Protein AF-0000000084720252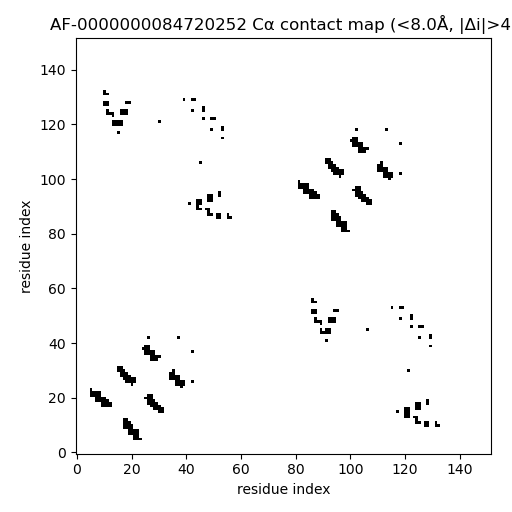 (afdb_homodimer)

Radius of gyration: 22.08 Å; Cα contacts (8 Å, |Δi|>4): 212; chains: 2; bounding box: 36×92×54 Å

Solvent-accessible surface area (backbone atoms only — not comparable to full-atom values): 8714 Å² total; per-residue (Å²): 127,77,73,77,74,76,49,70,44,82,46,27,74,39,98,55,22,37,33,29,36,34,71,85,64,40,30,40,41,29,53,72,93,44,72,44,79,42,45,68,67,55,51,51,48,36,46,50,27,51,51,47,22,53,55,42,49,57,50,45,54,52,55,68,58,45,68,77,65,72,79,72,72,69,79,128,127,75,72,77,73,74,49,70,43,82,47,27,73,41,100,56,24,37,33,28,36,33,72,85,63,40,30,40,40,29,52,72,93,45,74,44,80,42,45,67,66,56,52,51,48,35,46,50,26,51,51,47,22,52,55,42,49,58,51,45,54,51,57,68,58,43,68,77,64,72,79,74,70,69,76,133

Nearest PDB structures (foldseek):
  3tdw-assembly1_A  TM=6.818E-01  e=1.300E+00  Enterococcus gallinarum
  4dca-assembly1_A  TM=4.894E-01  e=8.504E-01  Escherichia coli
  3tdv-assembly2_B  TM=6.803E-01  e=2.383E+00  Enterococcus gallinarum
  5uz9-assembly1_K  TM=4.024E-01  e=1.656E+00  Casadabanvirus D3112
  6wnx-assembly1_A  TM=6.244E-01  e=4.641E+00  Homo sapiens

pLDDT: mean 82.69, std 19.97, range [32.19, 98.62]

Sequence (152 aa):
MSPPTCCRTLLARGPSAEVARCSCGHIHLSLGPMTIRLDADTLHATWHTIGDALRALAGVTEKEAAPVTPSSEWKQMSPPTCCRTLLARGPSAEVARCSCGHIHLSLGPMTIRLDADTLHATWHTIGDALRALAGVTEKEAAPVTPSSEWKQ

Foldseek 3Di:
DPPPPFDWAWDDDDPFWTWIATPVQWIWIDGPPDIDIDHPVVVVVVVVVVVVVVVVVVVVCVVVPPPPPPPPPVDD/DPPPPFDWAWDDDDPFWTWIATPVQWIWIDGPPDIDIDHPVVVVVVVVVVVVVVVVVVVVCVVVPPPPPPPCPVDD

Structure (mmCIF, N/CA/C/O backbone):
data_AF-0000000084720252-model_v1
#
loop_
_entity.id
_entity.type
_entity.pdbx_description
1 polymer 'Uncharacterized protein'
#
loop_
_atom_site.group_PDB
_atom_site.id
_atom_site.type_symbol
_atom_site.label_atom_id
_atom_site.label_alt_id
_atom_site.label_comp_id
_atom_site.label_asym_id
_atom_site.label_entity_id
_atom_site.label_seq_id
_atom_site.pdbx_PDB_ins_code
_atom_site.Cartn_x
_atom_site.Cartn_y
_atom_site.Cartn_z
_atom_site.occupancy
_atom_site.B_iso_or_equiv
_atom_site.auth_seq_id
_atom_site.auth_comp_id
_atom_site.auth_asym_id
_atom_site.auth_atom_id
_atom_site.pdbx_PDB_model_num
ATOM 1 N N . MET A 1 1 ? 17.578 -31.609 -4.574 1 45.78 1 MET A N 1
ATOM 2 C CA . MET A 1 1 ? 16.641 -30.797 -5.336 1 45.78 1 MET A CA 1
ATOM 3 C C . MET A 1 1 ? 16.891 -29.312 -5.105 1 45.78 1 MET A C 1
ATOM 5 O O . MET A 1 1 ? 16.984 -28.859 -3.961 1 45.78 1 MET A O 1
ATOM 9 N N . SER A 1 2 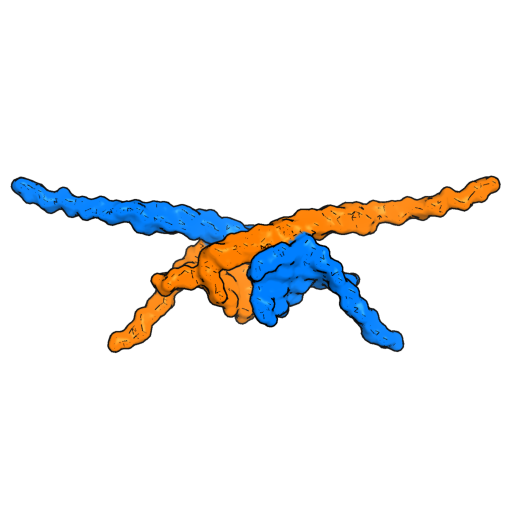? 17.469 -28.609 -6.047 1 53.69 2 SER A N 1
ATOM 10 C CA . SER A 1 2 ? 17.719 -27.188 -5.906 1 53.69 2 SER A CA 1
ATOM 11 C C . SER A 1 2 ? 16.484 -26.453 -5.395 1 53.69 2 SER A C 1
ATOM 13 O O . SER A 1 2 ? 15.359 -26.812 -5.727 1 53.69 2 SER A O 1
ATOM 15 N N . PRO A 1 3 ? 16.547 -25.859 -4.27 1 55.53 3 PRO A N 1
ATOM 16 C CA . PRO A 1 3 ? 15.344 -25.141 -3.818 1 55.53 3 PRO A CA 1
ATOM 17 C C . PRO A 1 3 ? 14.586 -24.484 -4.965 1 55.53 3 PRO A C 1
ATOM 19 O O . PRO A 1 3 ? 15.195 -24.062 -5.953 1 55.53 3 PRO A O 1
ATOM 22 N N . PRO A 1 4 ? 13.398 -24.969 -5.316 1 56.41 4 PRO A N 1
ATOM 23 C CA . PRO A 1 4 ? 12.664 -24.375 -6.438 1 56.41 4 PRO A CA 1
ATOM 24 C C . PRO A 1 4 ? 12.867 -22.875 -6.559 1 56.41 4 PRO A C 1
ATOM 26 O O . PRO A 1 4 ? 12.906 -22.172 -5.543 1 56.41 4 PRO A O 1
ATOM 29 N N . THR A 1 5 ? 13.734 -22.469 -7.445 1 62.94 5 THR A N 1
ATOM 30 C CA . THR A 1 5 ? 13.953 -21.047 -7.715 1 62.94 5 THR A CA 1
ATOM 31 C 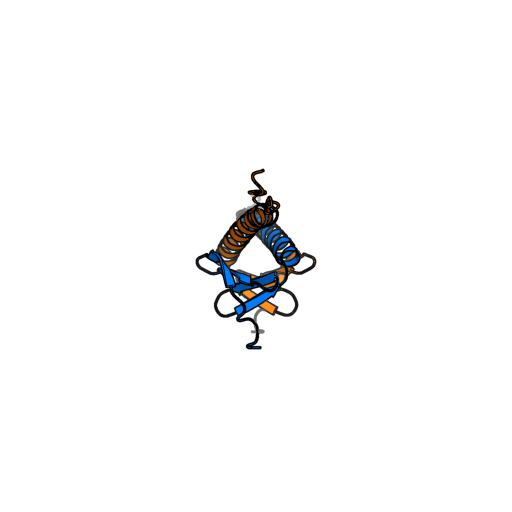C . THR A 1 5 ? 12.625 -20.297 -7.75 1 62.94 5 THR A C 1
ATOM 33 O O . THR A 1 5 ? 11.695 -20.703 -8.453 1 62.94 5 THR A O 1
ATOM 36 N N . CYS A 1 6 ? 12.312 -19.719 -6.656 1 68.19 6 CYS A N 1
ATOM 37 C CA . CYS A 1 6 ? 11.117 -18.891 -6.609 1 68.19 6 CYS A CA 1
ATOM 38 C C . CYS A 1 6 ? 11.039 -17.984 -7.836 1 68.19 6 CYS A C 1
ATOM 40 O O . CYS A 1 6 ? 11.961 -17.219 -8.109 1 68.19 6 CYS A O 1
ATOM 42 N N . CYS A 1 7 ? 10.188 -18.438 -8.875 1 84.06 7 CYS A N 1
ATOM 43 C CA . CYS A 1 7 ? 9.93 -17.594 -10.039 1 84.06 7 CYS A CA 1
ATOM 44 C C . CYS A 1 7 ? 8.938 -16.484 -9.695 1 84.06 7 CYS A C 1
ATOM 46 O O . CYS A 1 7 ? 7.875 -16.75 -9.125 1 84.06 7 CYS A O 1
ATOM 48 N N . ARG A 1 8 ? 9.438 -15.227 -9.883 1 90 8 ARG A N 1
ATOM 49 C CA . ARG A 1 8 ? 8.562 -14.086 -9.625 1 90 8 ARG A CA 1
ATOM 50 C C . ARG A 1 8 ? 8.016 -13.508 -10.922 1 90 8 ARG A C 1
ATOM 52 O O . ARG A 1 8 ? 8.75 -13.375 -11.906 1 90 8 ARG A O 1
ATOM 59 N N . THR A 1 9 ? 6.66 -13.367 -10.953 1 94 9 THR A N 1
ATOM 60 C CA . THR A 1 9 ? 5.992 -12.695 -12.062 1 94 9 THR A CA 1
ATOM 61 C C . THR A 1 9 ? 5.578 -11.281 -11.672 1 94 9 THR A C 1
ATOM 63 O O . THR A 1 9 ? 4.93 -11.078 -10.641 1 94 9 THR A O 1
ATOM 66 N N . LEU A 1 10 ? 5.984 -10.336 -12.484 1 96.94 10 LEU A N 1
ATOM 67 C CA . LEU A 1 10 ? 5.625 -8.945 -12.242 1 96.94 10 LEU A CA 1
ATOM 68 C C . LEU A 1 10 ? 4.137 -8.711 -12.5 1 96.94 10 LEU A C 1
ATOM 70 O O . LEU A 1 10 ? 3.635 -9.031 -13.578 1 96.94 10 LEU A O 1
ATOM 74 N N . LEU A 1 11 ? 3.48 -8.148 -11.516 1 97.25 11 LEU A N 1
ATOM 75 C CA . LEU A 1 11 ? 2.057 -7.859 -11.656 1 97.25 11 LEU A CA 1
A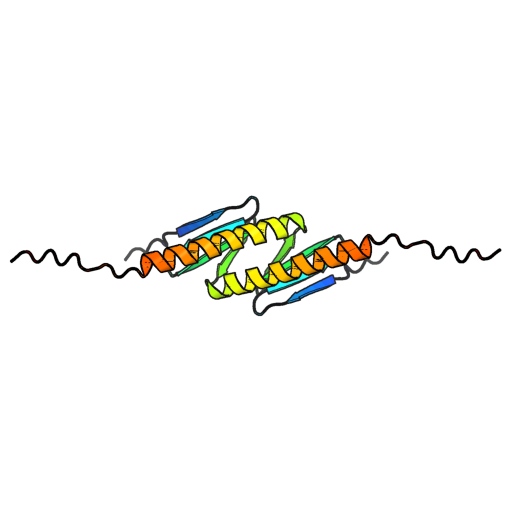TOM 76 C C . LEU A 1 11 ? 1.831 -6.395 -12 1 97.25 11 LEU A C 1
ATOM 78 O O . LEU A 1 11 ? 0.95 -6.066 -12.797 1 97.25 11 LEU A O 1
ATOM 82 N N . ALA A 1 12 ? 2.576 -5.492 -11.406 1 98.25 12 ALA A N 1
ATOM 83 C CA . ALA A 1 12 ? 2.473 -4.055 -11.633 1 98.25 12 ALA A CA 1
ATOM 84 C C . ALA A 1 12 ? 3.721 -3.33 -11.133 1 98.25 12 ALA A C 1
ATOM 86 O O . ALA A 1 12 ? 4.348 -3.754 -10.164 1 98.25 12 ALA A O 1
ATOM 87 N N . ARG A 1 13 ? 4.066 -2.252 -11.836 1 98.19 13 ARG A N 1
ATOM 88 C CA . ARG A 1 13 ? 5.184 -1.388 -11.461 1 98.19 13 ARG A CA 1
ATOM 89 C C . ARG A 1 13 ? 4.805 0.084 -11.594 1 98.19 13 ARG A C 1
ATOM 91 O O . ARG A 1 13 ? 4.281 0.502 -12.625 1 98.19 13 ARG A O 1
ATOM 98 N N . GLY A 1 14 ? 4.953 0.717 -10.492 1 97.5 14 GLY A N 1
ATOM 99 C CA . GLY A 1 14 ? 4.801 2.164 -10.508 1 97.5 14 GLY A CA 1
ATOM 100 C C . GLY A 1 14 ? 6.078 2.9 -10.141 1 97.5 14 GLY A C 1
ATOM 101 O O . GLY A 1 14 ? 7.145 2.295 -10.047 1 97.5 14 GLY A O 1
ATOM 102 N N . PRO A 1 15 ? 6.012 4.223 -10.102 1 96.25 15 PRO A N 1
ATOM 103 C CA . PRO A 1 15 ? 7.195 5.043 -9.836 1 96.25 15 PRO A CA 1
ATOM 104 C C . PRO A 1 15 ? 7.816 4.762 -8.469 1 96.25 15 PRO A C 1
ATOM 106 O O . PRO A 1 15 ? 9.023 4.918 -8.289 1 96.25 15 PRO A O 1
ATOM 109 N N . SER A 1 16 ? 6.996 4.305 -7.473 1 95.44 16 SER A N 1
ATOM 110 C CA . SER A 1 16 ? 7.5 4.176 -6.109 1 95.44 16 SER A CA 1
ATOM 111 C C . SER A 1 16 ? 7.266 2.77 -5.566 1 95.44 16 SER A C 1
ATOM 113 O O . SER A 1 16 ? 7.672 2.455 -4.445 1 95.44 16 SER A O 1
ATOM 115 N N . ALA A 1 17 ? 6.531 1.987 -6.344 1 97.94 17 ALA A N 1
ATOM 116 C CA . ALA A 1 17 ? 6.16 0.666 -5.84 1 97.94 17 ALA A CA 1
ATOM 117 C C . ALA A 1 17 ? 6.172 -0.369 -6.965 1 97.94 17 ALA A C 1
ATOM 119 O O . ALA A 1 17 ? 6.016 -0.024 -8.133 1 97.94 17 ALA A O 1
ATOM 120 N N . GLU A 1 18 ? 6.453 -1.559 -6.59 1 98.12 18 GLU A N 1
ATOM 121 C CA . GLU A 1 18 ? 6.398 -2.709 -7.484 1 98.12 18 GLU A CA 1
ATOM 122 C C . GLU A 1 18 ? 5.754 -3.91 -6.805 1 98.12 18 GLU A C 1
ATOM 124 O O . GLU A 1 18 ? 6.023 -4.188 -5.633 1 98.12 18 GLU A O 1
ATOM 129 N N . VAL A 1 19 ? 4.883 -4.621 -7.551 1 98.19 19 VAL A N 1
ATOM 130 C CA . VAL A 1 19 ? 4.207 -5.797 -7.016 1 98.19 19 VAL A CA 1
ATOM 131 C C . VAL A 1 19 ? 4.484 -7.004 -7.914 1 98.19 19 VAL A C 1
ATOM 133 O O . VAL A 1 19 ? 4.309 -6.934 -9.133 1 98.19 19 VAL A O 1
ATOM 136 N N . ALA A 1 20 ? 4.934 -8.047 -7.316 1 97.25 20 ALA A N 1
ATOM 137 C CA . ALA A 1 20 ? 5.199 -9.289 -8.039 1 97.25 20 ALA A CA 1
ATOM 138 C C . ALA A 1 20 ? 4.578 -10.484 -7.32 1 97.25 20 ALA A C 1
ATOM 140 O O . ALA A 1 20 ? 4.371 -10.445 -6.102 1 97.25 20 ALA A O 1
ATOM 141 N N . ARG A 1 21 ? 4.32 -11.461 -8.055 1 96.31 21 ARG A N 1
ATOM 142 C CA . ARG A 1 21 ? 3.824 -12.727 -7.508 1 96.31 21 ARG A CA 1
ATOM 143 C C . ARG A 1 21 ? 4.883 -13.82 -7.605 1 96.31 21 ARG A C 1
ATOM 145 O O . ARG A 1 21 ? 5.52 -13.977 -8.648 1 96.31 21 ARG A O 1
ATOM 152 N N . CYS A 1 22 ? 5.039 -14.43 -6.52 1 94.19 22 CYS A N 1
ATOM 153 C CA . CYS A 1 22 ? 5.98 -15.539 -6.484 1 94.19 22 CYS A CA 1
ATOM 154 C C . CYS A 1 22 ? 5.293 -16.844 -6.859 1 94.19 22 CYS A C 1
ATOM 156 O O . CYS A 1 22 ? 4.098 -17.016 -6.609 1 94.19 22 CYS A O 1
ATOM 158 N N . SER A 1 23 ? 5.988 -17.859 -7.395 1 88.75 23 SER A N 1
ATOM 159 C CA . SER A 1 23 ? 5.453 -19.172 -7.734 1 88.75 23 SER A CA 1
ATOM 160 C C . SER A 1 23 ? 4.941 -19.906 -6.492 1 88.75 23 SER A C 1
ATOM 162 O O . SER A 1 23 ? 4.117 -20.812 -6.598 1 88.75 23 SER A O 1
ATOM 164 N N . CYS A 1 24 ? 5.418 -19.484 -5.367 1 88.62 24 CYS A N 1
ATOM 165 C CA . CYS A 1 24 ? 5.008 -20.109 -4.113 1 88.62 24 CYS A CA 1
ATOM 166 C C . CYS A 1 24 ? 3.666 -19.562 -3.646 1 88.62 24 CYS A C 1
ATOM 168 O O . CYS A 1 24 ? 3.08 -20.062 -2.689 1 88.62 24 CYS A O 1
ATOM 170 N N . GLY A 1 25 ? 3.213 -18.516 -4.246 1 89.5 25 GLY A N 1
ATOM 171 C CA . GLY A 1 25 ? 1.887 -18 -3.938 1 89.5 25 GLY A CA 1
ATOM 172 C C . GLY A 1 25 ? 1.916 -16.688 -3.193 1 89.5 25 GLY A C 1
ATOM 173 O O . GLY A 1 25 ? 0.9 -15.992 -3.105 1 89.5 25 GLY A O 1
ATOM 174 N N . HIS A 1 26 ? 3.1 -16.281 -2.773 1 94.88 26 HIS A N 1
ATOM 175 C CA . HIS A 1 26 ? 3.199 -15.031 -2.02 1 94.88 26 HIS A CA 1
ATOM 176 C C . HIS A 1 26 ? 3.314 -13.836 -2.955 1 94.88 26 HIS A C 1
ATOM 178 O O . HIS A 1 26 ? 3.744 -13.977 -4.102 1 94.88 26 HIS A O 1
ATOM 184 N N . ILE A 1 27 ? 2.869 -12.742 -2.41 1 96.81 27 ILE A N 1
ATOM 185 C CA . ILE A 1 27 ? 3.006 -11.461 -3.096 1 96.81 27 ILE A CA 1
ATOM 186 C C . ILE A 1 27 ? 4.199 -10.695 -2.529 1 96.81 27 ILE A C 1
ATOM 188 O O . ILE A 1 27 ? 4.398 -10.656 -1.312 1 96.81 27 ILE A O 1
ATOM 192 N N . HIS A 1 28 ? 5 -10.18 -3.393 1 97 28 HIS A N 1
ATOM 193 C CA . HIS A 1 28 ? 6.102 -9.297 -3.016 1 97 28 HIS A CA 1
ATOM 194 C C . HIS A 1 28 ? 5.781 -7.844 -3.342 1 97 28 HIS A C 1
ATOM 196 O O . HIS A 1 28 ? 5.629 -7.484 -4.512 1 97 28 HIS A O 1
ATOM 202 N N . LEU A 1 29 ? 5.637 -7.012 -2.279 1 97.31 29 LEU A N 1
ATOM 203 C CA . LEU A 1 29 ? 5.418 -5.574 -2.42 1 97.31 29 LEU A CA 1
ATOM 204 C C . LEU A 1 29 ? 6.699 -4.801 -2.117 1 97.31 29 LEU A C 1
ATOM 206 O O . LEU A 1 29 ? 7.176 -4.805 -0.98 1 97.31 29 LEU A O 1
ATOM 210 N N . SER A 1 30 ? 7.25 -4.188 -3.162 1 97 30 SER A N 1
ATOM 211 C CA . SER A 1 30 ? 8.43 -3.342 -2.99 1 97 30 SER A CA 1
ATOM 212 C C . SER A 1 30 ? 8.047 -1.867 -2.922 1 97 30 SER A C 1
ATOM 214 O O . SER A 1 30 ? 7.367 -1.354 -3.814 1 97 30 SER A O 1
ATOM 216 N N . LEU A 1 31 ? 8.375 -1.257 -1.848 1 95.69 31 LEU A N 1
ATOM 217 C CA . LEU A 1 31 ? 8.25 0.183 -1.652 1 95.69 31 LEU A CA 1
ATOM 218 C C . LEU A 1 31 ? 9.617 0.818 -1.43 1 95.69 31 LEU A C 1
ATOM 220 O O . LEU A 1 31 ? 10.156 0.777 -0.319 1 95.69 31 LEU A O 1
ATOM 224 N N . GLY A 1 32 ? 10.094 1.479 -2.535 1 91.94 32 GLY A N 1
ATOM 225 C CA . GLY A 1 32 ? 11.492 1.88 -2.455 1 91.94 32 GLY A CA 1
ATOM 226 C C . GLY A 1 32 ? 12.43 0.72 -2.189 1 91.94 32 GLY A C 1
ATOM 227 O O . GLY A 1 32 ? 12.406 -0.285 -2.904 1 91.94 32 GLY A O 1
ATOM 228 N N . PRO A 1 33 ? 13.219 0.822 -1.165 1 90.25 33 PRO A N 1
ATOM 229 C CA . PRO A 1 33 ? 14.195 -0.232 -0.877 1 90.25 33 PRO A CA 1
ATOM 230 C C . PRO A 1 33 ? 13.602 -1.372 -0.05 1 90.25 33 PRO A C 1
ATOM 232 O O . PRO A 1 33 ? 14.258 -2.4 0.147 1 90.25 33 PRO A O 1
ATOM 235 N N . MET A 1 34 ? 12.367 -1.251 0.385 1 92.12 34 MET A N 1
ATOM 236 C CA . MET A 1 34 ? 11.75 -2.24 1.266 1 92.12 34 MET A CA 1
ATOM 237 C C . MET A 1 34 ? 10.867 -3.203 0.474 1 92.12 34 MET A C 1
ATOM 239 O O . MET A 1 34 ? 10.133 -2.783 -0.42 1 92.12 34 MET A O 1
ATOM 243 N N . THR A 1 35 ? 11.031 -4.477 0.747 1 95.12 35 THR A N 1
ATOM 244 C CA . THR A 1 35 ? 10.156 -5.492 0.173 1 95.12 35 THR A CA 1
ATOM 245 C C . THR A 1 35 ? 9.383 -6.215 1.268 1 95.12 35 THR A C 1
ATOM 247 O O . THR A 1 35 ? 9.969 -6.715 2.229 1 95.12 35 THR A O 1
ATOM 250 N N . ILE A 1 36 ? 8.086 -6.18 1.066 1 94.88 36 ILE A N 1
ATOM 251 C CA . ILE A 1 36 ? 7.191 -6.836 2.014 1 94.88 36 ILE A CA 1
ATOM 252 C C . ILE A 1 36 ? 6.551 -8.062 1.361 1 94.88 36 ILE A C 1
ATOM 254 O O . ILE A 1 36 ? 6.047 -7.98 0.239 1 94.88 36 ILE A O 1
ATOM 258 N N . ARG A 1 37 ? 6.621 -9.164 2.076 1 95.12 37 ARG A N 1
ATOM 259 C CA . ARG A 1 37 ? 5.949 -10.375 1.627 1 95.12 37 ARG A CA 1
ATOM 260 C C . ARG A 1 37 ? 4.586 -10.531 2.297 1 95.12 37 ARG A C 1
ATOM 262 O O . ARG A 1 37 ? 4.473 -10.406 3.52 1 95.12 37 ARG A O 1
ATOM 269 N N . LEU A 1 38 ? 3.58 -10.719 1.481 1 95.25 38 LEU A N 1
ATOM 270 C CA . LEU A 1 38 ? 2.232 -10.875 2.018 1 95.25 38 LEU A CA 1
ATOM 271 C C . LEU A 1 38 ? 1.374 -11.734 1.098 1 95.25 38 LEU A C 1
ATOM 273 O O . LEU A 1 38 ? 1.825 -12.141 0.025 1 95.25 38 LEU A O 1
ATOM 277 N N . ASP A 1 39 ? 0.204 -12.086 1.613 1 95.19 39 ASP A N 1
ATOM 278 C CA . ASP A 1 39 ? -0.707 -12.812 0.731 1 95.19 39 ASP A CA 1
ATOM 279 C C . ASP A 1 39 ? -1.629 -11.852 -0.014 1 95.19 39 ASP A C 1
ATOM 281 O O . ASP A 1 39 ? -1.649 -10.648 0.276 1 95.19 39 ASP A O 1
ATOM 285 N N . ALA A 1 40 ? -2.406 -12.375 -0.975 1 96.12 40 ALA A N 1
ATOM 286 C CA . ALA A 1 40 ? -3.26 -11.562 -1.835 1 96.12 40 ALA A CA 1
ATOM 287 C C . ALA A 1 40 ? -4.355 -10.875 -1.026 1 96.12 40 ALA A C 1
ATOM 289 O O . ALA A 1 40 ? -4.715 -9.727 -1.306 1 96.12 40 ALA A O 1
ATOM 290 N N . ASP A 1 41 ? -4.844 -11.562 -0.036 1 96.12 41 ASP A N 1
ATOM 291 C CA . ASP A 1 41 ? -5.898 -10.992 0.801 1 96.12 41 ASP A CA 1
ATOM 292 C C . ASP A 1 41 ? -5.375 -9.797 1.6 1 96.12 41 ASP A C 1
ATOM 294 O O . ASP A 1 41 ? -6.062 -8.781 1.728 1 96.12 41 ASP A O 1
ATOM 298 N N . THR A 1 42 ? -4.219 -9.953 2.08 1 97.19 42 THR A N 1
ATOM 299 C CA . THR A 1 42 ? -3.602 -8.875 2.844 1 97.19 42 THR A CA 1
ATOM 300 C C . THR A 1 42 ? -3.297 -7.68 1.942 1 97.19 42 THR A C 1
ATOM 302 O O . THR A 1 42 ? -3.475 -6.531 2.348 1 97.19 42 THR A O 1
ATOM 305 N N . LEU A 1 43 ? -2.85 -7.941 0.732 1 97.88 43 LEU A N 1
ATOM 306 C CA . LEU A 1 43 ? -2.629 -6.871 -0.234 1 97.88 43 LEU A CA 1
ATOM 307 C C . LEU A 1 43 ? -3.92 -6.105 -0.5 1 97.88 43 LEU A C 1
ATOM 309 O O . LEU A 1 43 ? -3.92 -4.871 -0.525 1 97.88 43 LEU A O 1
ATOM 313 N N . HIS A 1 44 ? -5.023 -6.867 -0.646 1 97.81 44 HIS A N 1
ATOM 314 C CA . HIS A 1 44 ? -6.328 -6.273 -0.91 1 97.81 44 HIS A CA 1
ATOM 315 C C . HIS A 1 44 ? -6.781 -5.402 0.257 1 97.81 44 HIS A C 1
ATOM 317 O O . HIS A 1 44 ? -7.238 -4.273 0.055 1 97.81 44 HIS A O 1
ATOM 323 N N . ALA A 1 45 ? -6.621 -5.879 1.448 1 98.19 45 ALA A N 1
ATOM 324 C CA . ALA A 1 45 ? -6.992 -5.125 2.645 1 98.19 45 ALA A CA 1
ATOM 325 C C . ALA A 1 45 ? -6.148 -3.859 2.775 1 98.19 45 ALA A C 1
ATOM 327 O O . ALA A 1 45 ? -6.664 -2.801 3.145 1 98.19 45 ALA A O 1
ATOM 328 N N . THR A 1 46 ? -4.84 -4.012 2.504 1 98.06 46 THR A N 1
ATOM 329 C CA . THR A 1 46 ? -3.934 -2.869 2.545 1 98.06 46 THR A CA 1
ATOM 330 C C . THR A 1 46 ? -4.355 -1.808 1.534 1 98.06 46 THR A C 1
ATOM 332 O O . THR A 1 46 ? -4.387 -0.617 1.853 1 98.06 46 THR A O 1
ATOM 335 N N . TRP A 1 47 ? -4.762 -2.252 0.337 1 98.38 47 TRP A N 1
ATOM 336 C CA . TRP A 1 47 ? -5.203 -1.349 -0.721 1 98.38 47 TRP A CA 1
ATOM 337 C C . TRP A 1 47 ? -6.449 -0.577 -0.294 1 98.38 47 TRP A C 1
ATOM 339 O O . TRP A 1 47 ? -6.539 0.635 -0.507 1 98.38 47 TRP A O 1
ATOM 349 N N . HIS A 1 48 ? -7.34 -1.243 0.332 1 98.56 48 HIS A N 1
ATOM 350 C CA . HIS A 1 48 ? -8.562 -0.597 0.808 1 98.56 48 HIS A CA 1
ATOM 351 C C . HIS A 1 48 ? -8.25 0.454 1.868 1 98.56 48 HIS A C 1
ATOM 353 O O . HIS A 1 48 ? -8.797 1.558 1.834 1 98.56 48 HIS A O 1
ATOM 359 N N . THR A 1 49 ? -7.371 0.073 2.76 1 98.62 49 THR A N 1
ATOM 360 C CA . THR A 1 49 ? -7.02 0.986 3.842 1 98.62 49 THR A CA 1
ATOM 361 C C . THR A 1 49 ? -6.355 2.246 3.293 1 98.62 49 THR A C 1
ATOM 363 O O . THR A 1 49 ? -6.676 3.357 3.717 1 98.62 49 THR A O 1
ATOM 366 N N . ILE A 1 50 ? -5.418 2.066 2.346 1 98.31 50 ILE A N 1
ATOM 367 C CA . ILE A 1 50 ? -4.75 3.209 1.736 1 98.31 50 ILE A CA 1
ATOM 368 C C . ILE A 1 50 ? -5.766 4.066 0.99 1 98.31 50 ILE A C 1
ATOM 370 O O . ILE A 1 50 ? -5.723 5.297 1.062 1 98.31 50 ILE A O 1
ATOM 374 N N . GLY A 1 51 ? -6.727 3.406 0.313 1 98.44 51 GLY A N 1
ATOM 375 C CA . GLY A 1 51 ? -7.789 4.133 -0.359 1 98.44 51 GLY A CA 1
ATOM 376 C C . GLY A 1 51 ? -8.617 4.988 0.584 1 98.44 51 GLY A C 1
ATOM 377 O O . GLY A 1 51 ? -8.922 6.141 0.279 1 98.44 51 GLY A O 1
ATOM 378 N N . ASP A 1 52 ? -8.969 4.484 1.658 1 98.19 52 ASP A N 1
ATOM 379 C CA . ASP A 1 52 ? -9.711 5.219 2.68 1 98.19 52 ASP A CA 1
ATOM 380 C C . ASP A 1 52 ? -8.922 6.422 3.18 1 98.19 52 ASP A C 1
ATOM 382 O O . ASP A 1 52 ? -9.477 7.504 3.379 1 98.19 52 ASP A O 1
ATOM 386 N N . ALA A 1 53 ? -7.629 6.207 3.393 1 98.12 53 ALA A N 1
ATOM 387 C CA . ALA A 1 53 ? -6.77 7.281 3.883 1 98.12 53 ALA A CA 1
ATOM 388 C C . ALA A 1 53 ? -6.684 8.422 2.871 1 98.12 53 ALA A C 1
ATOM 390 O O . ALA A 1 53 ? -6.707 9.594 3.246 1 98.12 53 ALA A O 1
ATOM 391 N N . LEU A 1 54 ? -6.605 8.062 1.603 1 97.69 54 LEU A N 1
ATOM 392 C CA . LEU A 1 54 ? -6.52 9.062 0.545 1 97.69 54 LEU A CA 1
ATOM 393 C C . LEU A 1 54 ? -7.805 9.875 0.462 1 97.69 54 LEU A C 1
ATOM 395 O O . LEU A 1 54 ? -7.766 11.086 0.224 1 97.69 54 LEU A O 1
ATOM 399 N N . ARG A 1 55 ? -8.906 9.25 0.695 1 97.19 55 ARG A N 1
ATOM 400 C CA . ARG A 1 55 ? -10.18 9.969 0.728 1 97.19 55 ARG A CA 1
ATOM 401 C C . ARG A 1 55 ? -10.227 10.938 1.901 1 97.19 55 ARG A C 1
ATOM 403 O O . ARG A 1 55 ? -10.688 12.07 1.757 1 97.19 55 ARG A O 1
ATOM 410 N N . ALA A 1 56 ? -9.711 10.539 3.021 1 95.88 56 ALA A N 1
ATOM 411 C CA . ALA A 1 56 ? -9.664 11.398 4.207 1 95.88 56 ALA A CA 1
ATOM 412 C C . ALA A 1 56 ? -8.758 12.602 3.977 1 95.88 56 ALA A C 1
ATOM 414 O O . ALA A 1 56 ? -9.062 13.711 4.414 1 95.88 56 ALA A O 1
ATOM 415 N N . LEU A 1 57 ? -7.641 12.344 3.357 1 93.19 57 LEU A N 1
ATOM 416 C CA . LEU A 1 57 ? -6.688 13.398 3.051 1 93.19 57 LEU A CA 1
ATOM 417 C C . LEU A 1 57 ? -7.32 14.461 2.16 1 93.19 57 LEU A C 1
ATOM 419 O O . LEU A 1 57 ? -7.07 15.656 2.336 1 93.19 57 LEU A O 1
ATOM 423 N N . ALA A 1 58 ? -8.102 14 1.236 1 90.44 58 ALA A N 1
ATOM 424 C CA . ALA A 1 58 ? -8.773 14.914 0.318 1 90.44 58 ALA A CA 1
ATOM 425 C C . ALA A 1 58 ? -9.781 15.789 1.056 1 90.44 58 ALA A C 1
ATOM 427 O O . ALA A 1 58 ? -10.016 16.938 0.671 1 90.44 58 ALA A O 1
ATOM 428 N N . GLY A 1 59 ? -10.344 15.227 2.121 1 83 59 GLY A N 1
ATOM 429 C CA . GLY A 1 59 ? -11.281 15.984 2.928 1 83 59 GLY A CA 1
ATOM 430 C C . GLY A 1 59 ? -10.617 16.969 3.855 1 83 59 GLY A C 1
ATOM 431 O O . GLY A 1 59 ? -11.18 18.031 4.156 1 83 59 GLY A O 1
ATOM 432 N N . VAL A 1 60 ? -9.516 16.578 4.402 1 69.62 60 VAL A N 1
ATOM 433 C CA . VAL A 1 60 ? -8.773 17.438 5.316 1 69.62 60 VAL A CA 1
ATOM 434 C C . VAL A 1 60 ? -8.203 18.625 4.551 1 69.62 60 VAL A C 1
ATOM 436 O O . VAL A 1 60 ? -8.219 19.766 5.047 1 69.62 60 VAL A O 1
ATOM 439 N N . THR A 1 61 ? -7.637 18.328 3.43 1 66.88 61 THR A N 1
ATOM 440 C CA . THR A 1 61 ? -7.07 19.406 2.631 1 66.88 61 THR A CA 1
ATOM 441 C C . THR A 1 61 ? -8.148 20.438 2.268 1 66.88 61 THR A C 1
ATOM 443 O O . THR A 1 61 ? -7.859 21.625 2.133 1 66.88 61 THR A O 1
ATOM 446 N N . GLU A 1 62 ? -9.32 19.828 2.125 1 60.09 62 GLU A N 1
ATOM 447 C CA . GLU A 1 62 ? -10.422 20.75 1.85 1 60.09 62 GLU A CA 1
ATOM 448 C C . GLU A 1 62 ? -10.758 21.594 3.078 1 60.09 62 GLU A C 1
ATOM 450 O O . GLU A 1 62 ? -11.023 22.797 2.961 1 60.09 62 GLU A O 1
ATOM 455 N N . LYS A 1 63 ? -10.672 20.953 4.156 1 57.06 63 LYS A N 1
ATOM 456 C CA . LYS A 1 63 ? -11.031 21.672 5.371 1 57.06 63 LYS A CA 1
ATOM 457 C C . LYS A 1 63 ? -9.914 22.625 5.793 1 57.06 63 LYS A C 1
ATOM 459 O O . LYS A 1 63 ? -10.172 23.688 6.355 1 57.06 63 LYS A O 1
ATOM 464 N N . GLU A 1 64 ? -8.758 22.047 5.707 1 57.62 64 GLU A N 1
ATOM 465 C CA . GLU A 1 64 ? -7.66 22.938 6.09 1 57.62 64 GLU A CA 1
ATOM 466 C C . GLU A 1 64 ? -7.551 24.125 5.137 1 57.62 64 GLU A C 1
ATOM 468 O O . GLU A 1 64 ? -7.121 25.203 5.531 1 57.62 64 GLU A O 1
ATOM 473 N N . ALA A 1 65 ? -7.902 23.938 3.883 1 50.88 65 ALA A N 1
ATOM 474 C CA . ALA A 1 65 ? -7.863 25.047 2.936 1 50.88 65 ALA A CA 1
ATOM 475 C C . ALA A 1 65 ? -9.016 26.016 3.184 1 50.88 65 ALA A C 1
ATOM 477 O O . ALA A 1 65 ? -9.133 27.031 2.496 1 50.88 65 ALA A O 1
ATOM 478 N N . ALA A 1 66 ? -9.961 25.594 3.861 1 51.59 66 ALA A N 1
ATOM 479 C CA . ALA A 1 66 ? -10.961 26.641 4.047 1 51.59 66 ALA A CA 1
ATOM 480 C C . ALA A 1 66 ? -10.359 27.859 4.727 1 51.59 66 ALA A C 1
ATOM 482 O O . ALA A 1 66 ? -9.602 27.734 5.688 1 51.59 66 ALA A O 1
ATOM 483 N N . PRO A 1 67 ? -10.133 28.844 3.982 1 49.88 67 PRO A N 1
ATOM 484 C CA . PRO A 1 67 ? -9.609 30.094 4.523 1 49.88 67 PRO A CA 1
ATOM 485 C C . PRO A 1 67 ? -10.203 30.453 5.887 1 49.88 67 PRO A C 1
ATOM 487 O O . PRO A 1 67 ? -11.422 30.344 6.078 1 49.88 67 PRO A O 1
ATOM 490 N N . VAL A 1 68 ? -9.43 30.125 6.949 1 50.06 68 VAL A N 1
ATOM 491 C CA . VAL A 1 68 ? -9.844 30.766 8.188 1 50.06 68 VAL A CA 1
ATOM 492 C C . VAL A 1 68 ? -10.469 32.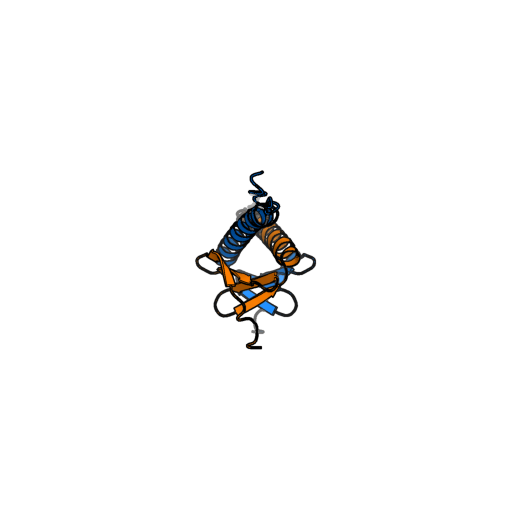125 7.883 1 50.06 68 VAL A C 1
ATOM 494 O O . VAL A 1 68 ? -9.805 33 7.328 1 50.06 68 VAL A O 1
ATOM 497 N N . THR A 1 69 ? -11.617 32.25 7.328 1 51.66 69 THR A N 1
ATOM 498 C CA . THR A 1 69 ? -12.242 33.562 7.277 1 51.66 69 THR A CA 1
ATOM 499 C C . THR A 1 69 ? -11.984 34.344 8.57 1 51.66 69 THR A C 1
ATOM 501 O O . THR A 1 69 ? -12.266 33.844 9.664 1 51.66 69 THR A O 1
ATOM 504 N N . PRO A 1 70 ? -10.977 35.188 8.586 1 50.59 70 PRO A N 1
ATOM 505 C CA . PRO A 1 70 ? -10.836 36.062 9.758 1 50.59 70 PRO A CA 1
ATOM 506 C C . PRO A 1 70 ? -12.18 36.531 10.305 1 50.59 70 PRO A C 1
ATOM 508 O O . PRO A 1 70 ? -13.062 36.906 9.531 1 50.59 70 PRO A O 1
ATOM 511 N N . SER A 1 71 ? -12.812 35.75 11.211 1 50.44 71 SER A N 1
ATOM 512 C CA . SER A 1 71 ? -13.953 36.344 11.875 1 50.44 71 SER A CA 1
ATOM 513 C C . SER A 1 71 ? -13.734 37.844 12.078 1 50.44 71 SER A C 1
ATOM 515 O O . SER A 1 71 ? -12.875 38.25 12.867 1 50.44 71 SER A O 1
ATOM 517 N N . SER A 1 72 ? -13.641 38.656 10.977 1 48.12 72 SER A N 1
ATOM 518 C CA . SER A 1 72 ? -13.75 40.094 11.109 1 48.12 72 SER A CA 1
ATOM 519 C C . SER A 1 72 ? -14.859 40.5 12.078 1 48.12 72 SER A C 1
ATOM 521 O O . SER A 1 72 ? -16.031 40.562 11.695 1 48.12 72 SER A O 1
ATOM 523 N N . GLU A 1 73 ? -14.961 39.875 13.25 1 47.94 73 GLU A N 1
ATOM 524 C CA . GLU A 1 73 ? -15.828 40.594 14.18 1 47.94 73 GLU A CA 1
ATOM 525 C C . GLU A 1 73 ? -15.344 42.031 14.398 1 47.94 73 GLU A C 1
ATOM 527 O O . GLU A 1 73 ? -14.469 42.281 15.227 1 47.94 73 GLU A O 1
ATOM 532 N N . TRP A 1 74 ? -14.641 42.719 13.398 1 49.62 74 TRP A N 1
ATOM 533 C CA . TRP A 1 74 ? -14.469 44.125 13.805 1 49.62 74 TRP A CA 1
ATOM 534 C C . TRP A 1 74 ? -15.82 44.812 13.914 1 49.62 74 TRP A C 1
ATOM 536 O O . TRP A 1 74 ? -16.156 45.656 13.078 1 49.62 74 TRP A O 1
ATOM 546 N N . LYS A 1 75 ? -16.781 44.375 14.828 1 42.28 75 LYS A N 1
ATOM 547 C CA . LYS A 1 75 ? -17.875 45.312 15.086 1 42.28 75 LYS A CA 1
ATOM 548 C C . LYS A 1 75 ? -17.359 46.75 15.164 1 42.28 75 LYS A C 1
ATOM 550 O O . LYS A 1 75 ? -16.375 47.031 15.859 1 42.28 75 LYS A O 1
ATOM 555 N N . GLN A 1 76 ? -17.828 47.812 14.195 1 32.19 76 GLN A N 1
ATOM 556 C CA . GLN A 1 76 ? -18.016 49.25 14.453 1 32.19 76 GLN A CA 1
ATOM 557 C C . GLN A 1 76 ? -18.703 49.469 15.789 1 32.19 76 GLN A C 1
ATOM 559 O O . GLN A 1 76 ? -19.625 48.75 16.156 1 32.19 76 GLN A O 1
ATOM 564 N N . MET B 1 1 ? 13.695 24.656 22.594 1 45.47 1 MET B N 1
ATOM 565 C CA . MET B 1 1 ? 12.406 24.359 21.969 1 45.47 1 MET B CA 1
ATOM 566 C C . MET B 1 1 ? 12.188 22.859 21.859 1 45.47 1 MET B C 1
ATOM 568 O O . MET B 1 1 ? 13.047 22.141 21.328 1 45.47 1 MET B O 1
ATOM 572 N N . SER B 1 2 ? 11.383 22.25 22.688 1 53.34 2 SER B N 1
ATOM 573 C CA . SER B 1 2 ? 11.109 20.828 22.609 1 53.34 2 SER B CA 1
ATOM 574 C C . SER B 1 2 ? 10.781 20.406 21.188 1 53.34 2 SER B C 1
ATOM 576 O O . SER B 1 2 ? 10.164 21.156 20.422 1 53.34 2 SER B O 1
ATOM 578 N N . PRO B 1 3 ? 11.539 19.562 20.594 1 55.75 3 PRO B N 1
ATOM 579 C CA . PRO B 1 3 ? 11.195 19.156 19.234 1 55.75 3 PRO B CA 1
ATOM 580 C C . PRO B 1 3 ? 9.688 19.031 19.016 1 55.75 3 PRO B C 1
ATOM 582 O O . PRO B 1 3 ? 8.953 18.672 19.938 1 55.75 3 PRO B O 1
ATOM 585 N N . PRO B 1 4 ? 9.07 19.922 18.25 1 56.28 4 PRO B N 1
ATOM 586 C CA . PRO B 1 4 ? 7.617 19.844 18.047 1 56.28 4 PRO B CA 1
ATOM 587 C C . PRO B 1 4 ? 7.105 18.406 18.016 1 56.28 4 PRO B C 1
ATOM 589 O O . PRO B 1 4 ? 7.742 17.531 17.422 1 56.28 4 PRO B O 1
ATOM 592 N N . THR B 1 5 ? 6.609 17.922 19.125 1 62.97 5 THR B N 1
ATOM 593 C CA . THR B 1 5 ? 6 16.609 19.188 1 62.97 5 THR B CA 1
ATOM 594 C C . THR B 1 5 ? 5.168 16.328 17.938 1 62.97 5 THR B C 1
ATOM 596 O O . THR B 1 5 ? 4.301 17.125 17.578 1 62.97 5 THR B O 1
ATOM 599 N N . CYS B 1 6 ? 5.777 15.695 17.031 1 68.06 6 CYS B N 1
ATOM 600 C CA . CYS B 1 6 ? 5.043 15.289 15.836 1 68.06 6 CYS B CA 1
ATOM 601 C C . CYS B 1 6 ? 3.68 14.711 16.203 1 68.06 6 CYS B C 1
ATOM 603 O O . CYS B 1 6 ? 3.596 13.758 16.984 1 68.06 6 CYS B O 1
ATOM 605 N N . CYS B 1 7 ? 2.592 15.602 16.109 1 84.38 7 CYS B N 1
ATOM 606 C CA . CYS B 1 7 ? 1.228 15.125 16.297 1 84.38 7 CYS B CA 1
ATOM 607 C C . CYS B 1 7 ? 0.748 14.336 15.086 1 84.38 7 CYS B C 1
ATOM 609 O O . CYS B 1 7 ? 0.862 14.805 13.953 1 84.38 7 CYS B O 1
ATOM 611 N N . ARG B 1 8 ? 0.421 13.031 15.352 1 89.88 8 ARG B N 1
ATOM 612 C CA . ARG B 1 8 ? -0.084 12.188 14.273 1 89.88 8 ARG B CA 1
ATOM 613 C C . ARG B 1 8 ? -1.604 12.07 14.336 1 89.88 8 ARG B C 1
ATOM 615 O O . ARG B 1 8 ? -2.176 11.922 15.414 1 89.88 8 ARG B O 1
ATOM 622 N N . THR B 1 9 ? -2.25 12.367 13.18 1 94.06 9 THR B N 1
ATOM 623 C CA . THR B 1 9 ? -3.686 12.164 13.023 1 94.06 9 THR B CA 1
ATOM 624 C C . THR B 1 9 ? -3.969 10.898 12.219 1 94.06 9 THR B C 1
ATOM 626 O O . THR B 1 9 ? -3.426 10.727 11.125 1 94.06 9 THR B O 1
ATOM 629 N N . LEU B 1 10 ? -4.781 10.047 12.789 1 96.94 10 LEU B N 1
ATOM 630 C CA . LEU B 1 10 ? -5.156 8.812 12.094 1 96.94 10 LEU B CA 1
ATOM 631 C C . LEU B 1 10 ? -6.066 9.117 10.906 1 96.94 10 LEU B C 1
ATOM 633 O O . LEU B 1 10 ? -7.094 9.773 11.062 1 96.94 10 LEU B O 1
ATOM 637 N N . LEU B 1 11 ? -5.676 8.602 9.766 1 97.25 11 LEU B N 1
ATOM 638 C CA . LEU B 1 11 ? -6.477 8.805 8.562 1 97.25 11 LEU B CA 1
ATOM 639 C C . LEU B 1 11 ? -7.324 7.57 8.258 1 97.25 11 LEU B C 1
ATOM 641 O O . LEU B 1 11 ? -8.477 7.691 7.832 1 97.25 11 LEU B O 1
ATOM 645 N N . 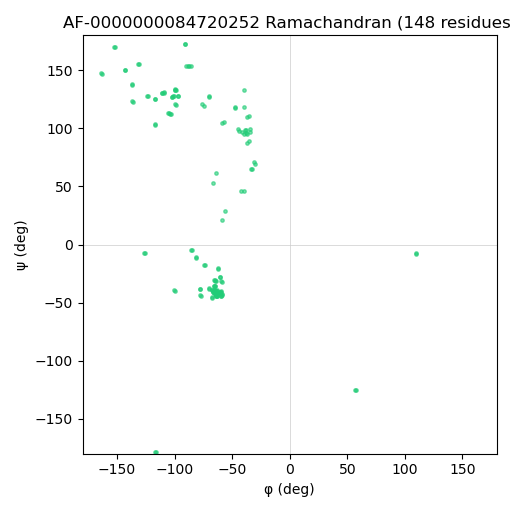ALA B 1 12 ? -6.781 6.395 8.453 1 98.19 12 ALA B N 1
ATOM 646 C CA . ALA B 1 12 ? -7.469 5.129 8.203 1 98.19 12 ALA B CA 1
ATOM 647 C C . ALA B 1 12 ? -6.75 3.973 8.891 1 98.19 12 ALA B C 1
ATOM 649 O O . ALA B 1 12 ? -5.523 3.988 9.031 1 98.19 12 ALA B O 1
ATOM 650 N N . ARG B 1 13 ? -7.539 2.99 9.32 1 98.12 13 ARG B N 1
ATOM 651 C CA . ARG B 1 13 ? -7.023 1.769 9.93 1 98.12 13 ARG B CA 1
ATOM 652 C C . ARG B 1 13 ? -7.754 0.54 9.406 1 98.12 13 ARG B C 1
ATOM 654 O O . ARG B 1 13 ? -8.984 0.51 9.375 1 98.12 13 ARG B O 1
ATOM 661 N N . GLY B 1 14 ? -6.945 -0.304 8.891 1 97.44 14 GLY B N 1
ATOM 662 C CA . GLY B 1 14 ? -7.473 -1.604 8.5 1 97.44 14 GLY B CA 1
ATOM 663 C C . GLY B 1 14 ? -6.855 -2.752 9.273 1 97.44 14 GLY B C 1
ATOM 664 O O . GLY B 1 14 ? -6.129 -2.533 10.25 1 97.44 14 GLY B O 1
ATOM 665 N N . PRO B 1 15 ? -7.262 -3.965 8.961 1 96.19 15 PRO B N 1
ATOM 666 C CA . PRO B 1 15 ? -6.793 -5.145 9.695 1 96.19 15 PRO B CA 1
ATOM 667 C C . PRO B 1 15 ? -5.281 -5.332 9.609 1 96.19 15 PRO B C 1
ATOM 669 O O . PRO B 1 15 ? -4.672 -5.883 10.531 1 96.19 15 PRO B O 1
ATOM 672 N N . SER B 1 16 ? -4.637 -4.844 8.492 1 95.38 16 SER B N 1
ATOM 673 C CA . SER B 1 16 ? -3.223 -5.137 8.281 1 95.38 16 SER B CA 1
ATOM 674 C C . SER B 1 16 ? -2.418 -3.857 8.078 1 95.38 16 SER B C 1
ATOM 676 O O . SER B 1 16 ? -1.194 -3.906 7.926 1 95.38 16 SER B O 1
ATOM 678 N N . ALA B 1 17 ? -3.146 -2.752 7.98 1 97.94 17 ALA B N 1
ATOM 679 C CA . ALA B 1 17 ? -2.463 -1.501 7.668 1 97.94 17 ALA B CA 1
ATOM 680 C C . ALA B 1 17 ? -3.092 -0.329 8.414 1 97.94 17 ALA B C 1
ATOM 682 O O . ALA B 1 17 ? -4.27 -0.38 8.781 1 97.94 17 ALA B O 1
ATOM 683 N N . GLU B 1 18 ? -2.273 0.624 8.695 1 98.06 18 GLU B N 1
ATOM 684 C CA . GLU B 1 18 ? -2.703 1.883 9.297 1 98.06 18 GLU B CA 1
ATOM 685 C C . GLU B 1 18 ? -2.02 3.074 8.633 1 98.06 18 GLU B C 1
ATOM 687 O O . GLU B 1 18 ? -0.821 3.027 8.344 1 98.06 18 GLU B O 1
ATOM 692 N N . VAL B 1 19 ? -2.805 4.129 8.375 1 98.19 19 VAL B N 1
ATOM 693 C CA . VAL B 1 19 ? -2.266 5.336 7.762 1 98.19 19 VAL B CA 1
ATOM 694 C C . VAL B 1 19 ? -2.543 6.543 8.656 1 98.19 19 VAL B C 1
ATOM 696 O O . VAL B 1 19 ? -3.68 6.758 9.086 1 98.19 19 VAL B O 1
ATOM 699 N N . ALA B 1 20 ? -1.525 7.273 8.945 1 97.19 20 ALA B N 1
ATOM 700 C CA . ALA B 1 20 ? -1.644 8.484 9.758 1 97.19 20 ALA B CA 1
ATOM 701 C C . ALA B 1 20 ? -0.917 9.656 9.102 1 97.19 20 ALA B C 1
ATOM 703 O O . ALA B 1 20 ? 0.03 9.453 8.336 1 97.19 20 ALA B O 1
ATOM 704 N N . ARG B 1 21 ? -1.337 10.781 9.414 1 96.25 21 ARG B N 1
ATOM 705 C CA . ARG B 1 21 ? -0.689 12.008 8.961 1 96.25 21 ARG B CA 1
ATOM 706 C C . ARG B 1 21 ? 0.014 12.711 10.117 1 96.25 21 ARG B C 1
ATOM 708 O O . ARG B 1 21 ? -0.552 12.852 11.203 1 96.25 21 ARG B O 1
ATOM 715 N N . CYS B 1 22 ? 1.187 13.039 9.828 1 94.12 22 CYS B N 1
ATOM 716 C CA . CYS B 1 22 ? 1.958 13.773 10.828 1 94.12 22 CYS B CA 1
ATOM 717 C C . CYS B 1 22 ? 1.77 15.281 10.664 1 94.12 22 CYS B C 1
ATOM 719 O O . CYS B 1 22 ? 1.543 15.766 9.555 1 94.12 22 CYS B O 1
ATOM 721 N N . SER B 1 23 ? 1.923 16.109 11.711 1 88.69 23 SER B N 1
ATOM 722 C CA . SER B 1 23 ? 1.827 17.562 11.656 1 88.69 23 SER B CA 1
ATOM 723 C C . SER B 1 23 ? 2.906 18.156 10.758 1 88.69 23 SER B C 1
ATOM 725 O O . SER B 1 23 ? 2.771 19.281 10.281 1 88.69 23 SER B O 1
ATOM 727 N N . CYS B 1 24 ? 3.93 17.406 10.539 1 88.56 24 CYS B N 1
ATOM 728 C CA . CYS B 1 24 ? 5.027 17.875 9.703 1 88.56 24 CYS B CA 1
ATOM 729 C C . CYS B 1 24 ? 4.699 17.688 8.219 1 88.56 24 CYS B C 1
ATOM 731 O O . CYS B 1 24 ? 5.438 18.172 7.355 1 88.56 24 CYS B O 1
ATOM 733 N N . GLY B 1 25 ? 3.674 16.984 7.938 1 89.38 25 GLY B N 1
ATOM 734 C CA . GLY B 1 25 ? 3.232 16.875 6.555 1 89.38 25 GLY B CA 1
ATOM 735 C C . GLY B 1 25 ? 3.465 15.492 5.969 1 89.38 25 GLY B C 1
ATOM 736 O O . GLY B 1 25 ? 2.912 15.156 4.918 1 89.38 25 GLY B O 1
ATOM 737 N N . HIS B 1 26 ? 4.16 14.656 6.715 1 94.81 26 HIS B N 1
ATOM 738 C CA . HIS B 1 26 ? 4.453 13.32 6.199 1 94.81 26 HIS B CA 1
ATOM 739 C C . HIS B 1 26 ? 3.328 12.344 6.527 1 94.81 26 HIS B C 1
ATOM 741 O O . HIS B 1 26 ? 2.576 12.555 7.48 1 94.81 26 HIS B O 1
ATOM 747 N N . ILE B 1 27 ? 3.27 11.375 5.68 1 96.81 27 ILE B N 1
ATOM 748 C CA . ILE B 1 27 ? 2.346 10.266 5.898 1 96.81 27 ILE B CA 1
ATOM 749 C C . ILE B 1 27 ? 3.094 9.078 6.5 1 96.81 27 ILE B C 1
ATOM 751 O O . ILE B 1 27 ? 4.207 8.758 6.074 1 96.81 27 ILE B O 1
ATOM 755 N N . HIS B 1 28 ? 2.525 8.508 7.504 1 96.94 28 HIS B N 1
ATOM 756 C CA . HIS B 1 28 ? 3.039 7.277 8.102 1 96.94 28 HIS B CA 1
ATOM 757 C C . HIS B 1 28 ? 2.178 6.078 7.719 1 96.94 28 HIS B C 1
ATOM 759 O O . HIS B 1 28 ? 1.007 6.004 8.102 1 96.94 28 HIS B O 1
ATOM 765 N N . LEU B 1 29 ? 2.762 5.152 6.918 1 97.31 29 LEU B N 1
ATOM 766 C CA . LEU B 1 29 ? 2.105 3.91 6.531 1 97.31 29 LEU B CA 1
ATOM 767 C C . LEU B 1 29 ? 2.654 2.734 7.332 1 97.31 29 LEU B C 1
ATOM 769 O O . LEU B 1 29 ? 3.824 2.371 7.188 1 97.31 29 LEU B O 1
ATOM 773 N N . SER B 1 30 ? 1.795 2.174 8.188 1 97.06 30 SER B N 1
ATOM 774 C CA . SER B 1 30 ? 2.17 0.989 8.953 1 97.06 30 SER B CA 1
ATOM 775 C C . SER B 1 30 ? 1.612 -0.28 8.32 1 97.06 30 SER B C 1
ATOM 777 O O . SER B 1 30 ? 0.408 -0.38 8.07 1 97.06 30 SER B O 1
ATOM 779 N N . LEU B 1 31 ? 2.48 -1.154 7.969 1 95.62 31 LEU B N 1
ATOM 780 C CA . LEU B 1 31 ? 2.148 -2.496 7.5 1 95.62 31 LEU B CA 1
ATOM 781 C C . LEU B 1 31 ? 2.713 -3.555 8.445 1 95.62 31 LEU B C 1
ATOM 783 O O . LEU B 1 31 ? 3.895 -3.898 8.359 1 95.62 31 LEU B O 1
ATOM 787 N N . GLY B 1 32 ? 1.776 -4.09 9.266 1 91.62 32 GLY B N 1
ATOM 788 C CA . GLY B 1 32 ? 2.301 -4.914 10.344 1 91.62 32 GLY B CA 1
ATOM 789 C C . GLY B 1 32 ? 3.283 -4.18 11.234 1 91.62 32 GLY B C 1
ATOM 790 O O . GLY B 1 32 ? 2.977 -3.102 11.75 1 91.62 32 GLY B O 1
ATOM 791 N N . PRO B 1 33 ? 4.445 -4.715 11.391 1 90.19 33 PRO B N 1
ATOM 792 C CA . PRO B 1 33 ? 5.434 -4.098 12.281 1 90.19 33 PRO B CA 1
ATOM 793 C C . PRO B 1 33 ? 6.25 -3.01 11.594 1 90.19 33 PRO B C 1
ATOM 795 O O . PRO B 1 33 ? 7.023 -2.303 12.242 1 90.19 33 PRO B O 1
ATOM 798 N N . MET B 1 34 ? 6.059 -2.803 10.297 1 92.12 34 MET B N 1
ATOM 799 C CA . MET B 1 34 ? 6.863 -1.855 9.531 1 92.12 34 MET B CA 1
ATOM 800 C C . MET B 1 34 ? 6.117 -0.536 9.344 1 92.12 34 MET B C 1
ATOM 802 O O . MET B 1 34 ? 4.914 -0.528 9.078 1 92.12 34 MET B O 1
ATOM 806 N N . THR B 1 35 ? 6.805 0.544 9.586 1 95.19 35 THR B N 1
ATOM 807 C CA . THR B 1 35 ? 6.27 1.872 9.312 1 95.19 35 THR B CA 1
ATOM 808 C C . THR B 1 35 ? 7.098 2.58 8.25 1 95.19 35 THR B C 1
ATOM 810 O O . THR B 1 35 ? 8.32 2.676 8.367 1 95.19 35 THR B O 1
ATOM 813 N N . ILE B 1 36 ? 6.379 2.99 7.227 1 94.94 36 ILE B N 1
ATOM 814 C CA . ILE B 1 36 ? 7.012 3.699 6.121 1 94.94 36 ILE B CA 1
ATOM 815 C C . ILE B 1 36 ? 6.566 5.16 6.121 1 94.94 36 ILE B C 1
ATOM 817 O O . ILE B 1 36 ? 5.371 5.453 6.219 1 94.94 36 ILE B O 1
ATOM 821 N N . ARG B 1 37 ? 7.547 6.031 6.035 1 95.19 37 ARG B N 1
ATOM 822 C CA . ARG B 1 37 ? 7.262 7.457 5.906 1 95.19 37 ARG B CA 1
ATOM 823 C C . ARG B 1 37 ? 7.316 7.898 4.445 1 95.19 37 ARG B C 1
ATOM 825 O O . ARG B 1 37 ? 8.273 7.586 3.734 1 95.19 37 ARG B O 1
ATOM 832 N N . LEU B 1 38 ? 6.266 8.547 4.023 1 95.31 38 LEU B N 1
ATOM 833 C CA . LEU B 1 38 ? 6.207 9.008 2.641 1 95.31 38 LEU B CA 1
ATOM 834 C C . LEU B 1 38 ? 5.328 10.242 2.516 1 95.31 38 LEU B C 1
ATOM 836 O O . LEU B 1 38 ? 4.73 10.688 3.498 1 95.31 38 LEU B O 1
ATOM 840 N N . ASP B 1 39 ? 5.387 10.844 1.345 1 95.25 39 ASP B N 1
ATOM 841 C CA . ASP B 1 39 ? 4.48 11.961 1.132 1 95.25 39 ASP B CA 1
ATOM 842 C C . ASP B 1 39 ? 3.16 11.492 0.521 1 95.25 39 ASP B C 1
ATOM 844 O O . ASP B 1 39 ? 3.027 10.336 0.13 1 95.25 39 ASP B O 1
ATOM 848 N N . ALA B 1 40 ? 2.188 12.398 0.427 1 96.12 40 ALA B N 1
ATOM 849 C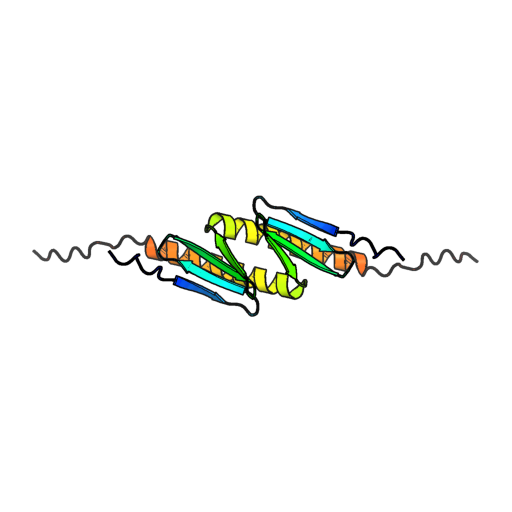 CA . ALA B 1 40 ? 0.844 12.07 -0.039 1 96.12 40 ALA B CA 1
ATOM 850 C C . ALA B 1 40 ? 0.864 11.625 -1.497 1 96.12 40 ALA B C 1
ATOM 852 O O . ALA B 1 40 ? 0.119 10.719 -1.886 1 96.12 40 ALA B O 1
ATOM 853 N N . ASP B 1 41 ? 1.722 12.219 -2.275 1 96.19 41 ASP B N 1
ATOM 854 C CA . ASP B 1 41 ? 1.821 11.859 -3.686 1 96.19 41 ASP B CA 1
ATOM 855 C C . ASP B 1 41 ? 2.348 10.438 -3.854 1 96.19 41 ASP B C 1
ATOM 857 O O . ASP B 1 41 ? 1.854 9.688 -4.695 1 96.19 41 ASP B O 1
ATOM 861 N N . THR B 1 42 ? 3.293 10.133 -3.059 1 97.19 42 THR B N 1
ATOM 862 C CA . THR B 1 42 ? 3.863 8.789 -3.105 1 97.19 42 THR B CA 1
ATOM 863 C C . THR B 1 42 ? 2.848 7.758 -2.631 1 97.19 42 THR B C 1
ATOM 865 O O . THR B 1 42 ? 2.764 6.66 -3.191 1 97.19 42 THR B O 1
ATOM 868 N N . LEU B 1 43 ? 2.084 8.078 -1.624 1 97.88 43 LEU B N 1
ATOM 869 C CA . LEU B 1 43 ? 1.018 7.195 -1.167 1 97.88 43 LEU B CA 1
ATOM 870 C C . LEU B 1 43 ? 0.013 6.934 -2.283 1 97.88 43 LEU B C 1
ATOM 872 O O . LEU B 1 43 ? -0.39 5.789 -2.506 1 97.88 43 LEU B O 1
ATOM 876 N N . HIS B 1 44 ? -0.343 8.023 -3.012 1 97.88 44 HIS B N 1
ATOM 877 C CA . HIS B 1 44 ? -1.299 7.922 -4.109 1 97.88 44 HIS B CA 1
ATOM 878 C C . HIS B 1 44 ? -0.764 7.031 -5.227 1 97.88 44 HIS B C 1
ATOM 880 O O . HIS B 1 44 ? -1.477 6.156 -5.723 1 97.88 44 HIS B O 1
ATOM 886 N N . AL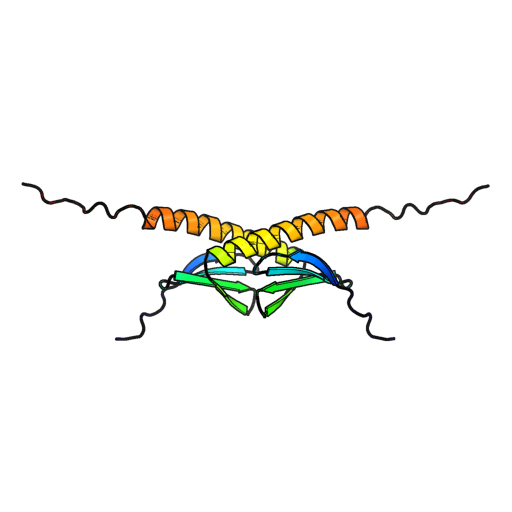A B 1 45 ? 0.474 7.207 -5.566 1 98.25 45 ALA B N 1
ATOM 887 C CA . ALA B 1 45 ? 1.104 6.395 -6.605 1 98.25 45 ALA B CA 1
ATOM 888 C C . ALA B 1 45 ? 1.176 4.93 -6.184 1 98.25 45 ALA B C 1
ATOM 890 O O . ALA B 1 45 ? 0.95 4.031 -7 1 98.25 45 ALA B O 1
ATOM 891 N N . THR B 1 46 ? 1.533 4.719 -4.918 1 98.12 46 THR B N 1
ATOM 892 C CA . THR B 1 46 ? 1.592 3.363 -4.379 1 98.12 46 THR B CA 1
ATOM 893 C C . THR B 1 46 ? 0.223 2.693 -4.449 1 98.12 46 THR B C 1
ATOM 895 O O . THR B 1 46 ? 0.113 1.536 -4.855 1 98.12 46 THR B O 1
ATOM 898 N N . TRP B 1 47 ? -0.831 3.455 -4.129 1 98.38 47 TRP B N 1
ATOM 899 C CA . TRP B 1 47 ? -2.197 2.945 -4.16 1 98.38 47 TRP B CA 1
ATOM 900 C C . TRP B 1 47 ? -2.592 2.529 -5.574 1 98.38 47 TRP B C 1
ATOM 902 O O . TRP B 1 47 ? -3.182 1.465 -5.773 1 98.38 47 TRP B O 1
ATOM 912 N N . HIS B 1 48 ? -2.221 3.314 -6.52 1 98.62 48 HIS B N 1
ATOM 913 C CA . HIS B 1 48 ? -2.523 2.998 -7.914 1 98.62 48 HIS B CA 1
ATOM 914 C C . HIS B 1 48 ? -1.81 1.726 -8.359 1 98.62 48 HIS B C 1
ATOM 916 O O . HIS B 1 48 ? -2.406 0.872 -9.016 1 98.62 48 HIS B O 1
ATOM 922 N N . THR B 1 49 ? -0.573 1.64 -7.965 1 98.62 49 THR B N 1
ATOM 923 C CA . THR B 1 49 ? 0.217 0.479 -8.359 1 98.62 49 THR B CA 1
ATOM 924 C C . THR B 1 49 ? -0.364 -0.799 -7.762 1 98.62 49 THR B C 1
ATOM 926 O O . THR B 1 49 ? -0.477 -1.816 -8.445 1 98.62 49 THR B O 1
ATOM 929 N N . ILE B 1 50 ? -0.729 -0.742 -6.477 1 98.31 50 ILE B N 1
ATOM 930 C CA . ILE B 1 50 ? -1.324 -1.901 -5.82 1 98.31 50 ILE B CA 1
ATOM 931 C C . ILE B 1 50 ? -2.652 -2.246 -6.492 1 98.31 50 ILE B C 1
ATOM 933 O O . ILE B 1 50 ? -2.955 -3.422 -6.715 1 98.31 50 ILE B O 1
ATOM 937 N N . GLY B 1 51 ? -3.428 -1.206 -6.855 1 98.44 51 GLY B N 1
ATOM 938 C CA . GLY B 1 51 ? -4.672 -1.431 -7.574 1 98.44 51 GLY B CA 1
ATOM 939 C C . GLY B 1 51 ? -4.473 -2.143 -8.898 1 98.44 51 GLY B C 1
ATOM 940 O O . GLY B 1 51 ? -5.219 -3.066 -9.227 1 98.44 51 GLY B O 1
ATOM 941 N N . ASP B 1 52 ? -3.537 -1.759 -9.641 1 98.25 52 ASP B N 1
ATOM 942 C CA . ASP B 1 52 ? -3.199 -2.4 -10.906 1 98.25 52 ASP B CA 1
ATOM 943 C C . ASP B 1 52 ? -2.814 -3.863 -10.695 1 98.25 52 ASP B C 1
ATOM 945 O O . ASP B 1 52 ? -3.211 -4.734 -11.477 1 98.25 52 ASP B O 1
ATOM 949 N N . ALA B 1 53 ? -2.037 -4.105 -9.633 1 98.12 53 ALA B N 1
ATOM 950 C CA . ALA B 1 53 ? -1.594 -5.469 -9.344 1 98.12 53 ALA B CA 1
ATOM 951 C C . ALA B 1 53 ? -2.775 -6.367 -8.992 1 98.12 53 ALA B C 1
ATOM 953 O O . ALA B 1 53 ? -2.83 -7.523 -9.414 1 98.12 53 ALA B O 1
ATOM 954 N N . LEU B 1 54 ? -3.711 -5.82 -8.25 1 97.69 54 LEU B N 1
ATOM 955 C CA . LEU B 1 54 ? -4.891 -6.582 -7.855 1 97.69 54 LEU B CA 1
ATOM 956 C C . LEU B 1 54 ? -5.75 -6.93 -9.062 1 97.69 54 LEU B C 1
ATOM 958 O O . LEU B 1 54 ? -6.309 -8.023 -9.141 1 97.69 54 LEU B O 1
ATOM 962 N N . ARG B 1 55 ? -5.82 -6.039 -10.008 1 97.19 55 ARG B N 1
ATOM 963 C CA . ARG B 1 55 ? -6.543 -6.32 -11.242 1 97.19 55 ARG B CA 1
ATOM 964 C C . ARG B 1 55 ? -5.859 -7.43 -12.039 1 97.19 55 ARG B C 1
ATOM 966 O O . ARG B 1 55 ? -6.527 -8.312 -12.578 1 97.19 55 ARG B O 1
ATOM 973 N N . ALA B 1 56 ? -4.559 -7.43 -12.07 1 95.94 56 ALA B N 1
ATOM 974 C CA . ALA B 1 56 ? -3.791 -8.461 -12.758 1 95.94 56 ALA B CA 1
ATOM 975 C C . ALA B 1 56 ? -3.982 -9.82 -12.102 1 95.94 56 ALA B C 1
ATOM 977 O O . ALA B 1 56 ? -4.078 -10.844 -12.789 1 95.94 56 ALA B O 1
ATOM 978 N N . LEU B 1 57 ? -3.969 -9.812 -10.797 1 93.44 57 LEU B N 1
ATOM 979 C CA . LEU B 1 57 ? -4.164 -11.047 -10.031 1 93.44 57 LEU B CA 1
ATOM 980 C C . LEU B 1 57 ? -5.52 -11.672 -10.344 1 93.44 57 LEU B C 1
ATOM 982 O O . LEU B 1 57 ? -5.633 -12.891 -10.445 1 93.44 57 LEU B O 1
ATOM 986 N N . ALA B 1 58 ? -6.492 -10.828 -10.453 1 90.62 58 ALA B N 1
ATOM 987 C CA . ALA B 1 58 ? -7.84 -11.297 -10.75 1 90.62 58 ALA B CA 1
ATOM 988 C C . ALA B 1 58 ? -7.902 -11.938 -12.133 1 90.62 58 ALA B C 1
ATOM 990 O O . ALA B 1 58 ? -8.68 -12.875 -12.359 1 90.62 58 ALA B O 1
ATOM 991 N N . GLY B 1 59 ? -7.047 -11.438 -13.031 1 83.44 59 GLY B N 1
ATOM 992 C CA . GLY B 1 59 ? -6.988 -12 -14.375 1 83.44 59 GLY B CA 1
ATOM 993 C C . GLY B 1 59 ? -6.223 -13.305 -14.445 1 83.44 59 GLY B C 1
ATOM 994 O O . GLY B 1 59 ? -6.535 -14.172 -15.266 1 83.44 59 GLY B O 1
ATOM 995 N N . VAL B 1 60 ? -5.172 -13.375 -13.688 1 70.06 60 VAL B N 1
ATOM 996 C CA . VAL B 1 60 ? -4.352 -14.578 -13.656 1 70.06 60 VAL B CA 1
ATOM 997 C C . VAL B 1 60 ? -5.133 -15.727 -13.016 1 70.06 60 VAL B C 1
ATOM 999 O O . VAL B 1 60 ? -5.07 -16.859 -13.484 1 70.06 60 VAL B O 1
ATOM 1002 N N . THR B 1 61 ? -5.762 -15.406 -11.93 1 67.19 61 THR B N 1
ATOM 1003 C CA . THR B 1 61 ? -6.539 -16.438 -11.258 1 67.19 61 THR B CA 1
ATOM 1004 C C . THR B 1 61 ? -7.625 -16.984 -12.18 1 67.19 61 THR B C 1
ATOM 1006 O O . THR B 1 61 ? -7.992 -18.156 -12.086 1 67.19 61 THR B O 1
ATOM 1009 N N . GLU B 1 62 ? -8.055 -16.062 -13.008 1 60.25 62 GLU B N 1
ATOM 1010 C CA . GLU B 1 62 ? -9.047 -16.516 -13.977 1 60.25 62 GLU B CA 1
ATOM 1011 C C . GLU B 1 62 ? -8.414 -17.438 -15.016 1 60.25 62 GLU B C 1
ATOM 1013 O O . GLU B 1 62 ? -9.008 -18.453 -15.406 1 60.25 62 GLU B O 1
ATOM 1018 N N . LYS B 1 63 ? -7.25 -17.094 -15.352 1 57.16 63 LYS B N 1
ATOM 1019 C CA . LYS B 1 63 ? -6.598 -17.891 -16.391 1 57.16 63 LYS B CA 1
ATOM 1020 C C . LYS B 1 63 ? -6.07 -19.203 -15.82 1 57.16 63 LYS B C 1
ATOM 1022 O O . LYS B 1 63 ? -6.039 -20.219 -16.516 1 57.16 63 LYS B O 1
ATOM 1027 N N . GLU B 1 64 ? -5.488 -19.016 -14.664 1 58.28 64 GLU B N 1
ATOM 1028 C CA . GLU B 1 64 ? -4.988 -20.25 -14.078 1 58.28 64 GLU B CA 1
ATOM 1029 C C . GLU B 1 64 ? -6.129 -21.203 -13.742 1 58.28 64 GLU B C 1
ATOM 1031 O O . GLU B 1 64 ? -5.957 -22.422 -13.766 1 58.28 64 GLU B O 1
ATOM 1036 N N . ALA B 1 65 ? -7.289 -20.656 -13.398 1 50.69 65 ALA B N 1
ATOM 1037 C CA . ALA B 1 65 ? -8.43 -21.516 -13.109 1 50.69 65 ALA B CA 1
ATOM 1038 C C . ALA B 1 65 ? -9.023 -22.094 -14.398 1 50.69 65 ALA B C 1
ATOM 1040 O O . ALA B 1 65 ? -9.953 -22.906 -14.352 1 50.69 65 ALA B O 1
ATOM 1041 N N . ALA B 1 66 ? -8.711 -21.516 -15.438 1 51.72 66 ALA B N 1
ATOM 1042 C CA . ALA B 1 66 ? -9.32 -22.172 -16.594 1 51.72 66 ALA B CA 1
ATOM 1043 C C . ALA B 1 66 ? -8.914 -23.641 -16.656 1 51.72 66 ALA B C 1
ATOM 1045 O O . ALA B 1 66 ? -7.738 -23.984 -16.469 1 51.72 66 ALA B O 1
ATOM 1046 N N . PRO B 1 67 ? -9.812 -24.469 -16.312 1 50.22 67 PRO B N 1
ATOM 1047 C CA . PRO B 1 67 ? -9.555 -25.922 -16.359 1 50.22 67 PRO B CA 1
ATOM 1048 C C . PRO B 1 67 ? -8.734 -26.312 -17.578 1 50.22 67 PRO B C 1
ATOM 1050 O O . PRO B 1 67 ? -9.008 -25.859 -18.703 1 50.22 67 PRO B O 1
ATOM 1053 N N . VAL B 1 68 ? -7.379 -26.469 -17.344 1 49.94 68 VAL B N 1
ATOM 1054 C CA . VAL B 1 68 ? -6.688 -27.172 -18.406 1 49.94 68 VAL B CA 1
ATOM 1055 C C . VAL B 1 68 ? -7.645 -28.156 -19.078 1 49.94 68 VAL B C 1
ATOM 1057 O O . VAL B 1 68 ? -8.141 -29.094 -18.438 1 49.94 68 VAL B O 1
ATOM 1060 N N . THR B 1 69 ? -8.625 -27.75 -19.797 1 51.94 69 THR B N 1
ATOM 1061 C CA . THR B 1 69 ? -9.359 -28.75 -20.578 1 51.94 69 THR B CA 1
ATOM 1062 C C . THR B 1 69 ? -8.414 -29.812 -21.125 1 51.94 69 THR B C 1
ATOM 1064 O O . THR B 1 69 ? -7.422 -29.5 -21.781 1 51.94 69 THR B O 1
ATOM 1067 N N . PRO B 1 70 ? -8.273 -30.938 -20.422 1 50.88 70 PRO B N 1
ATOM 1068 C CA . PRO B 1 70 ? -7.5 -32.031 -21 1 50.88 70 PRO B CA 1
ATOM 1069 C C . PRO B 1 70 ? -7.688 -32.125 -22.516 1 50.88 70 PRO B C 1
ATOM 1071 O O . PRO B 1 70 ? -8.805 -32 -23.016 1 50.88 70 PRO B O 1
ATOM 1074 N N . SER B 1 71 ? -6.855 -31.422 -23.328 1 50.75 71 SER B N 1
ATOM 1075 C CA . SER B 1 71 ? -6.914 -31.75 -24.75 1 50.75 71 SER B CA 1
ATOM 1076 C C . SER B 1 71 ? -7.234 -33.219 -24.969 1 50.75 71 SER B C 1
ATOM 1078 O O . SER B 1 71 ? -6.418 -34.094 -24.641 1 50.75 71 SER B O 1
ATOM 1080 N N . SER B 1 72 ? -8.453 -33.688 -24.578 1 48.97 72 SER B N 1
ATOM 1081 C CA . SER B 1 72 ? -8.922 -35 -25.031 1 48.97 72 SER B CA 1
ATOM 1082 C C . SER B 1 72 ? -8.57 -35.25 -26.484 1 48.97 72 SER B C 1
ATOM 1084 O O . SER B 1 72 ? -9.297 -34.844 -27.391 1 48.97 72 SER B O 1
ATOM 1086 N N . GLU B 1 73 ? -7.324 -34.969 -26.922 1 48.56 73 GLU B N 1
ATOM 1087 C CA . GLU B 1 73 ? -7.043 -35.531 -28.234 1 48.56 73 GLU B CA 1
ATOM 1088 C C . GLU B 1 73 ? -7.207 -37.031 -28.219 1 48.56 73 GLU B C 1
ATOM 1090 O O . GLU B 1 73 ? -6.352 -37.781 -28.734 1 48.56 73 GLU B O 1
ATOM 1095 N N . TRP B 1 74 ? -7.961 -37.688 -27.25 1 49.94 74 TRP B N 1
ATOM 1096 C CA . TRP B 1 74 ? -8.016 -39.125 -27.547 1 49.94 74 TRP B CA 1
ATOM 1097 C C . TRP B 1 74 ? -8.797 -39.375 -28.828 1 49.94 74 TRP B C 1
ATOM 1099 O O . TRP B 1 74 ? -9.484 -40.375 -28.953 1 49.94 74 TRP B O 1
ATOM 1109 N N . LYS B 1 75 ? -8.492 -38.719 -30.031 1 42.69 75 LYS B N 1
ATOM 1110 C CA . LYS B 1 75 ? -9.195 -39.281 -31.172 1 42.69 75 LYS B CA 1
ATOM 1111 C C . LYS B 1 75 ? -9.25 -40.812 -31.094 1 42.69 75 LYS B C 1
ATOM 1113 O O . LYS B 1 75 ? -8.258 -41.438 -30.75 1 42.69 75 LYS B O 1
ATOM 1118 N N . GLN B 1 76 ? -10.586 -41.562 -31.344 1 32.59 76 GLN B N 1
ATOM 1119 C CA . GLN B 1 76 ? -10.898 -42.906 -31.844 1 32.59 76 GLN B CA 1
ATOM 1120 C C . GLN B 1 76 ? -10.023 -43.25 -33.031 1 32.59 76 GLN B C 1
ATOM 1122 O O . GLN B 1 76 ? -9.766 -42.406 -33.906 1 32.59 76 GLN B O 1
#

Secondary structure (DSSP, 8-state):
------PEEEEEE-SSEEEEEETTS-EEEEETTEEEEE-HHHHHHHHHHHHHHHHHHHHHHHHHTS----------/------PEEEEEE-SSEEEEEETTS-EEEEETTEEEEE-HHHHHHHHHHHHHHHHHHHHHHHHHSS----------

Organism: Cystobacter fuscus (strain ATCC 25194 / DSM 2262 / NBRC 100088 / M29) (NCBI:txid1242864)